Protein AF-A0A7V7NWW9-F1 (afdb_monomer)

Secondary structure (DSSP, 8-state):
-EEEEEEEEEETTEEEEEE----TTSPEEEEESSSPPTT--TTSGGGEEEESSHHHHHHHHHTSSEEEEEEEEETTEEEEEEE-GGG-EEEE-----------

Radius of gyration: 16.2 Å; Cα contacts (8 Å, |Δi|>4): 191; chains: 1; bounding box: 61×27×34 Å

Foldseek 3Di:
DWPWKWFWDDDPNDIWIWTFAADPVQWWKKFFPPPDDPPDDRPDPRRIDTDNDPVRVLVVLVVQRIWGWTWTDDPRDIDIDTHGPVGIDIDDDPPPPPPPPDD

Mean predicted aligned error: 5.59 Å

Organism: NCBI:txid170679

Nearest PDB structures (foldseek):
  4kek-assembly1_A  TM=2.263E-01  e=6.881E-02  Mus musculus
  1zsz-assembly2_C  TM=2.985E-01  e=4.691E+00  Haemophilus influenzae
  6leg-assembly1_C  TM=2.725E-01  e=3.579E+00  Escherichia coli

pLDDT: mean 92.02, std 12.69, range [48.69, 98.5]

Solvent-accessible surface area (backbone atoms only — not comparable to full-atom values): 6053 Å² total; per-residue (Å²): 95,58,68,45,48,32,32,82,49,71,58,95,88,38,83,35,68,21,34,57,56,56,46,101,86,58,32,32,48,31,21,28,67,52,93,48,62,88,99,61,60,42,86,39,76,93,23,52,45,74,22,83,41,60,52,53,43,48,59,50,22,72,67,67,37,25,24,41,44,22,42,29,71,58,97,88,47,75,44,78,45,78,33,46,64,93,59,50,50,76,43,63,56,79,78,73,75,75,73,83,77,85,127

Structure (mmCIF, N/CA/C/O backbone):
data_AF-A0A7V7NWW9-F1
#
_entry.id   AF-A0A7V7NWW9-F1
#
loop_
_atom_site.group_PDB
_atom_site.id
_atom_site.type_symbol
_atom_site.label_atom_id
_atom_site.label_alt_id
_atom_site.label_comp_id
_atom_site.label_asym_id
_atom_site.label_entity_id
_atom_site.label_seq_id
_atom_site.pdbx_PDB_ins_code
_atom_site.Cartn_x
_atom_site.Cartn_y
_atom_site.Cartn_z
_atom_site.occupancy
_atom_site.B_iso_or_equiv
_atom_site.auth_seq_id
_atom_site.auth_comp_id
_atom_site.auth_asym_id
_atom_site.auth_atom_id
_atom_site.pdbx_PDB_model_num
ATOM 1 N N . MET A 1 1 ? -16.787 -3.558 7.147 1.00 90.69 1 MET A N 1
ATOM 2 C CA . MET A 1 1 ? -15.370 -3.953 7.262 1.00 90.69 1 MET A CA 1
ATOM 3 C C . MET A 1 1 ? -14.703 -3.717 5.916 1.00 90.69 1 MET A C 1
ATOM 5 O O . MET A 1 1 ? -15.382 -3.865 4.899 1.00 90.69 1 MET A O 1
ATOM 9 N N . VAL A 1 2 ? -13.440 -3.291 5.879 1.00 96.31 2 VAL A N 1
ATOM 10 C CA . VAL A 1 2 ? -12.673 -3.220 4.627 1.00 96.31 2 VAL A CA 1
ATOM 11 C C . VAL A 1 2 ? -12.390 -4.642 4.154 1.00 96.31 2 VAL A C 1
ATOM 13 O O . VAL A 1 2 ? -11.711 -5.409 4.833 1.00 96.31 2 VAL A O 1
ATOM 16 N N . LYS A 1 3 ? -12.893 -4.978 2.967 1.00 96.50 3 LYS A N 1
ATOM 17 C CA . LYS A 1 3 ? -12.719 -6.290 2.341 1.00 96.50 3 LYS A CA 1
ATOM 18 C C . LYS A 1 3 ? -11.460 -6.337 1.486 1.00 96.50 3 LYS A C 1
ATOM 20 O O . LYS A 1 3 ? -10.724 -7.322 1.510 1.00 96.50 3 LYS A O 1
ATOM 25 N N . SER A 1 4 ? -11.202 -5.284 0.710 1.00 97.56 4 SER A N 1
ATOM 26 C CA . SER A 1 4 ? -10.009 -5.212 -0.131 1.00 97.56 4 SER A CA 1
ATOM 27 C C . SER A 1 4 ? -9.541 -3.776 -0.370 1.00 97.56 4 SER A C 1
ATOM 29 O O . SER A 1 4 ? -10.331 -2.834 -0.396 1.00 97.56 4 SER A O 1
ATOM 31 N N . ILE A 1 5 ? -8.225 -3.628 -0.537 1.00 98.38 5 ILE A N 1
ATOM 32 C CA . ILE A 1 5 ? -7.557 -2.397 -0.970 1.00 98.38 5 ILE A CA 1
ATOM 33 C C . ILE A 1 5 ? -6.730 -2.761 -2.195 1.00 98.38 5 ILE A C 1
ATOM 35 O O . ILE A 1 5 ? -5.875 -3.655 -2.136 1.00 98.38 5 ILE A O 1
ATOM 39 N N . SER A 1 6 ? -6.977 -2.092 -3.314 1.00 98.50 6 SER A N 1
ATOM 40 C CA . SER A 1 6 ? -6.331 -2.417 -4.582 1.00 98.50 6 SER A CA 1
ATOM 41 C C . SER A 1 6 ? -6.012 -1.176 -5.408 1.00 98.50 6 SER A C 1
ATOM 43 O O . SER A 1 6 ? -6.345 -0.061 -5.030 1.00 98.50 6 SER A O 1
ATOM 45 N N . GLY A 1 7 ? -5.290 -1.350 -6.509 1.00 98.00 7 GLY A N 1
ATOM 46 C CA . GLY A 1 7 ? -5.015 -0.273 -7.449 1.00 98.00 7 GLY A CA 1
ATOM 47 C C . GLY A 1 7 ? -4.483 -0.809 -8.769 1.00 98.00 7 GLY A C 1
ATOM 48 O O . GLY A 1 7 ? -3.723 -1.781 -8.808 1.00 98.00 7 GLY A O 1
ATOM 49 N N . LYS A 1 8 ? -4.871 -0.173 -9.872 1.00 97.06 8 LYS A N 1
ATOM 50 C CA . LYS A 1 8 ? -4.431 -0.562 -11.218 1.00 97.06 8 LYS A CA 1
ATOM 51 C C . LYS A 1 8 ? -3.050 0.004 -11.538 1.00 97.06 8 LYS A C 1
ATOM 53 O O . LYS A 1 8 ? -2.712 1.131 -11.172 1.00 97.06 8 LYS A O 1
ATOM 58 N N . GLY A 1 9 ? -2.234 -0.772 -12.237 1.00 95.56 9 GLY A N 1
ATOM 59 C CA . GLY A 1 9 ? -0.923 -0.349 -12.720 1.00 95.56 9 GLY A CA 1
ATOM 60 C C . GLY A 1 9 ? -0.443 -1.215 -13.875 1.00 95.56 9 GLY A C 1
ATOM 61 O O . GLY A 1 9 ? -1.222 -1.957 -14.464 1.00 95.56 9 GLY A O 1
ATOM 62 N N . VAL A 1 10 ? 0.848 -1.124 -14.188 1.00 95.75 10 VAL A N 1
ATOM 63 C CA . VAL A 1 10 ? 1.453 -1.848 -15.311 1.00 95.75 10 VAL A CA 1
ATOM 64 C C . VAL A 1 10 ? 2.750 -2.523 -14.872 1.00 95.75 10 VAL A C 1
ATOM 66 O O . VAL A 1 10 ? 3.592 -1.899 -14.224 1.00 95.75 10 VAL A O 1
ATOM 69 N N . ILE A 1 11 ? 2.932 -3.789 -15.254 1.00 95.75 11 ILE A N 1
ATOM 70 C CA . ILE A 1 11 ? 4.193 -4.528 -15.126 1.00 95.75 11 ILE A CA 1
ATOM 71 C C . ILE A 1 11 ? 4.651 -4.933 -16.531 1.00 95.75 11 ILE A C 1
ATOM 73 O O . ILE A 1 11 ? 4.010 -5.743 -17.196 1.00 95.75 11 ILE A O 1
ATOM 77 N N . TYR A 1 12 ? 5.763 -4.351 -16.995 1.00 93.25 12 TYR A N 1
ATOM 78 C CA . TYR A 1 12 ? 6.346 -4.617 -18.322 1.00 93.25 12 TYR A CA 1
ATOM 79 C C . TYR A 1 12 ? 5.329 -4.545 -19.476 1.00 93.25 12 TYR A C 1
ATOM 81 O O . TYR A 1 12 ? 5.254 -5.446 -20.304 1.00 93.25 12 TYR A O 1
ATOM 89 N N . GLY A 1 13 ? 4.506 -3.495 -19.495 1.00 94.69 13 GLY A N 1
ATOM 90 C CA . GLY A 1 13 ? 3.479 -3.290 -20.523 1.00 94.69 13 GLY A CA 1
ATOM 91 C C . GLY A 1 13 ? 2.169 -4.055 -20.305 1.00 94.69 13 GLY A C 1
ATOM 92 O O . GLY A 1 13 ? 1.226 -3.829 -21.049 1.00 94.69 13 GLY A O 1
ATOM 93 N N . ASN A 1 14 ? 2.070 -4.905 -19.279 1.00 96.56 14 ASN A N 1
ATOM 94 C CA . ASN A 1 14 ? 0.844 -5.639 -18.963 1.00 96.56 14 ASN A CA 1
ATOM 95 C C . ASN A 1 14 ? 0.059 -4.910 -17.875 1.00 96.56 14 ASN A C 1
ATOM 97 O O . ASN A 1 14 ? 0.603 -4.647 -16.796 1.00 96.56 14 ASN A O 1
ATOM 101 N N . GLU A 1 15 ? -1.219 -4.630 -18.127 1.00 96.56 15 GLU A N 1
ATOM 102 C CA . GLU A 1 15 ? -2.132 -4.167 -17.084 1.00 96.56 15 GLU A CA 1
ATOM 103 C C . GLU A 1 15 ? -2.142 -5.164 -15.924 1.00 96.56 15 GLU A C 1
ATOM 105 O O . GLU A 1 15 ? -2.195 -6.378 -16.107 1.00 96.56 15 GLU A O 1
ATOM 110 N N . THR A 1 16 ? -2.010 -4.650 -14.708 1.00 96.81 16 THR A N 1
ATOM 111 C CA . THR A 1 16 ? -1.877 -5.465 -13.505 1.00 96.81 16 THR A CA 1
ATOM 112 C C . THR A 1 16 ? -2.687 -4.852 -12.381 1.00 96.81 16 THR A C 1
ATOM 114 O O . THR A 1 16 ? -2.537 -3.669 -12.062 1.00 96.81 16 THR A O 1
ATOM 117 N N . LEU A 1 17 ? -3.500 -5.680 -11.730 1.00 97.44 17 LEU A N 1
ATOM 118 C CA . LEU A 1 17 ? -4.122 -5.325 -10.465 1.00 97.44 17 LEU A CA 1
ATOM 119 C C . LEU A 1 17 ? -3.117 -5.540 -9.331 1.00 97.44 17 LEU A C 1
ATOM 121 O O . LEU A 1 17 ? -2.626 -6.649 -9.112 1.00 97.44 17 LEU A O 1
ATOM 125 N N . PHE A 1 18 ? -2.821 -4.474 -8.598 1.00 98.38 18 PHE A N 1
ATOM 126 C CA . PHE A 1 18 ? -2.053 -4.546 -7.367 1.00 98.38 18 PHE A CA 1
ATOM 127 C C . PHE A 1 18 ? -3.022 -4.636 -6.193 1.00 98.38 18 PHE A C 1
ATOM 129 O O . PHE A 1 18 ? -3.983 -3.877 -6.121 1.00 98.38 18 PHE A O 1
ATOM 136 N N . THR A 1 19 ? -2.768 -5.550 -5.264 1.00 98.12 19 THR A N 1
ATOM 137 C CA . THR A 1 19 ? -3.635 -5.803 -4.104 1.00 98.12 19 THR A CA 1
ATOM 138 C C . THR A 1 19 ? -2.840 -5.717 -2.812 1.00 98.12 19 THR A C 1
ATOM 140 O O . THR A 1 19 ? -1.671 -6.122 -2.757 1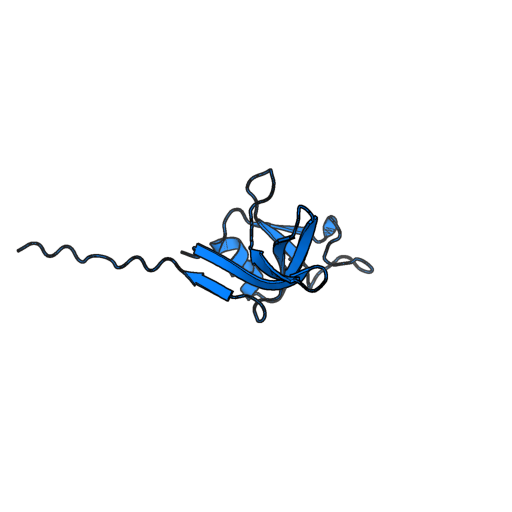.00 98.12 19 THR A O 1
ATOM 143 N N . CYS A 1 20 ? -3.458 -5.169 -1.771 1.00 97.94 20 CYS A N 1
ATOM 144 C CA . CYS A 1 20 ? -2.890 -5.178 -0.435 1.00 97.94 20 CYS A CA 1
ATOM 145 C C . CYS A 1 20 ? -2.978 -6.601 0.116 1.00 97.94 20 CYS A C 1
ATOM 147 O O . CYS A 1 20 ? -4.060 -7.178 0.199 1.00 97.94 20 CYS A O 1
ATOM 149 N N . LYS A 1 21 ? -1.826 -7.185 0.441 1.00 96.94 21 LYS A N 1
ATOM 150 C CA . LYS A 1 21 ? -1.727 -8.544 0.975 1.00 96.94 21 LYS A CA 1
ATOM 151 C C . LYS A 1 21 ? -0.897 -8.523 2.252 1.00 96.94 21 LYS A C 1
ATOM 153 O O . LYS A 1 21 ? 0.083 -7.769 2.302 1.00 96.94 21 LYS A O 1
ATOM 158 N N . PRO A 1 22 ? -1.242 -9.352 3.249 1.00 97.12 22 PRO A N 1
ATOM 159 C CA . PRO A 1 22 ? -0.406 -9.494 4.422 1.00 97.12 22 PRO A CA 1
ATOM 160 C C . PRO A 1 22 ? 0.950 -10.082 4.023 1.00 97.12 22 PRO A C 1
ATOM 162 O O . PRO A 1 22 ? 1.075 -10.869 3.079 1.00 97.12 22 PRO A O 1
ATOM 165 N N . ASN A 1 23 ? 1.990 -9.684 4.743 1.00 95.19 23 ASN A N 1
ATOM 166 C CA . ASN A 1 23 ? 3.312 -10.272 4.619 1.00 95.19 23 ASN A CA 1
ATOM 167 C C . ASN A 1 23 ? 3.344 -11.674 5.259 1.00 95.19 23 ASN A C 1
ATOM 169 O O . ASN A 1 23 ? 2.350 -12.170 5.785 1.00 95.19 23 ASN A O 1
ATOM 173 N N . ARG A 1 24 ? 4.518 -12.317 5.260 1.00 95.06 24 ARG A N 1
ATOM 174 C CA . ARG A 1 24 ? 4.703 -13.663 5.835 1.00 95.06 24 ARG A CA 1
ATOM 175 C C . ARG A 1 24 ? 4.324 -13.791 7.322 1.00 95.06 24 ARG A C 1
ATOM 177 O O . ARG A 1 24 ? 4.141 -14.904 7.790 1.00 95.06 24 ARG A O 1
ATOM 184 N N . ASN A 1 25 ? 4.251 -12.675 8.048 1.00 96.50 25 ASN A N 1
ATOM 185 C CA . ASN A 1 25 ? 3.871 -12.621 9.459 1.00 96.50 25 ASN A CA 1
ATOM 186 C C . ASN A 1 25 ? 2.379 -12.284 9.646 1.00 96.50 25 ASN A C 1
ATOM 188 O O . ASN A 1 25 ? 1.963 -12.035 10.769 1.00 96.50 25 ASN A O 1
ATOM 192 N N . GLY A 1 26 ? 1.588 -12.204 8.571 1.00 97.19 26 GLY A N 1
ATOM 193 C CA . GLY A 1 26 ? 0.177 -11.819 8.644 1.00 97.19 26 GLY A CA 1
ATOM 194 C C . GLY A 1 26 ? -0.079 -10.308 8.681 1.00 97.19 26 GLY A C 1
ATOM 195 O O . GLY A 1 26 ? -1.228 -9.911 8.802 1.00 97.19 26 GLY A O 1
ATOM 196 N N . LEU A 1 27 ? 0.950 -9.461 8.544 1.00 98.19 27 LEU A N 1
ATOM 197 C CA . LEU A 1 27 ? 0.822 -8.007 8.714 1.00 98.19 27 LEU A CA 1
ATOM 198 C C . LEU A 1 27 ? 0.784 -7.249 7.382 1.00 98.19 27 LEU A C 1
ATOM 200 O O . LEU A 1 27 ? 1.559 -7.545 6.468 1.00 98.19 27 LEU A O 1
ATOM 204 N N . PHE A 1 28 ? -0.044 -6.214 7.295 1.00 98.12 28 PHE A N 1
ATOM 205 C CA . PHE A 1 28 ? -0.152 -5.326 6.138 1.00 98.12 28 PHE A CA 1
ATOM 206 C C . PHE A 1 28 ? 0.911 -4.226 6.199 1.00 98.12 28 PHE A C 1
ATOM 208 O O . PHE A 1 28 ? 1.082 -3.567 7.219 1.00 98.12 28 PHE A O 1
ATOM 215 N N . GLU A 1 29 ? 1.663 -4.037 5.114 1.00 98.06 29 GLU A N 1
ATOM 216 C CA . GLU A 1 29 ? 2.803 -3.113 5.079 1.00 98.06 29 GLU A CA 1
ATOM 217 C C . GLU A 1 29 ? 2.377 -1.723 4.581 1.00 98.06 29 GLU A C 1
ATOM 219 O O . GLU A 1 29 ? 1.800 -1.572 3.503 1.00 98.06 29 GLU A O 1
ATOM 224 N N . LEU A 1 30 ? 2.732 -0.696 5.347 1.00 98.06 30 LEU A N 1
ATOM 225 C CA . LEU A 1 30 ? 2.671 0.713 4.982 1.00 98.06 30 LEU A CA 1
ATOM 226 C C . LEU A 1 30 ? 4.078 1.314 4.990 1.00 98.06 30 LEU A C 1
ATOM 228 O O . LEU A 1 30 ? 4.997 0.820 5.646 1.00 98.06 30 LEU A O 1
ATOM 232 N N . ALA A 1 31 ? 4.241 2.423 4.283 1.00 97.81 31 ALA A N 1
ATOM 233 C CA . ALA A 1 31 ? 5.476 3.188 4.222 1.00 97.81 31 ALA A CA 1
ATOM 234 C C . ALA A 1 31 ? 5.197 4.638 4.611 1.00 97.81 31 ALA A C 1
ATOM 236 O O . ALA A 1 31 ? 4.319 5.276 4.034 1.00 97.81 31 ALA A O 1
ATOM 237 N N . ARG A 1 32 ? 5.949 5.200 5.560 1.00 96.94 32 ARG A N 1
ATOM 238 C CA . ARG A 1 32 ? 5.808 6.618 5.923 1.00 96.94 32 ARG A CA 1
ATOM 239 C C . ARG A 1 32 ? 6.045 7.501 4.696 1.00 96.94 32 ARG A C 1
ATOM 241 O O . ARG A 1 32 ? 7.067 7.384 4.028 1.00 96.94 32 ARG A O 1
ATOM 248 N N . LYS A 1 33 ? 5.112 8.405 4.413 1.00 93.44 33 LYS A N 1
ATOM 249 C CA . LYS A 1 33 ? 5.251 9.518 3.463 1.00 93.44 33 LYS A CA 1
ATOM 250 C C . LYS A 1 33 ? 5.817 10.734 4.196 1.00 93.44 33 LYS A C 1
ATOM 252 O O . LYS A 1 33 ? 6.845 11.278 3.780 1.00 93.44 33 LYS A O 1
ATOM 257 N N . HIS A 1 34 ? 5.201 11.069 5.331 1.00 92.25 34 HIS A N 1
ATOM 258 C CA . HIS A 1 34 ? 5.591 12.141 6.250 1.00 92.25 34 HIS A CA 1
ATOM 259 C C . HIS A 1 34 ? 6.202 11.567 7.5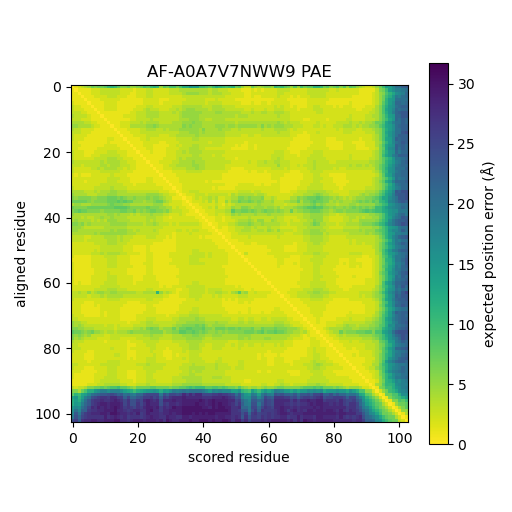41 1.00 92.25 34 HIS A C 1
ATOM 261 O O . HIS A 1 34 ? 5.876 10.451 7.939 1.00 92.25 34 HIS A O 1
ATOM 267 N N . GLY A 1 35 ? 7.116 12.306 8.185 1.00 90.94 35 GLY A N 1
ATOM 268 C CA . GLY A 1 35 ? 7.824 11.827 9.387 1.00 90.94 35 GLY A CA 1
ATOM 269 C C . GLY A 1 35 ? 8.827 10.695 9.119 1.00 90.94 35 GLY A C 1
ATOM 270 O O . GLY A 1 35 ? 9.120 9.898 10.008 1.00 90.94 35 GLY A O 1
ATOM 271 N N . ARG A 1 36 ? 9.318 10.588 7.878 1.00 93.44 36 ARG A N 1
ATOM 272 C CA . ARG A 1 36 ? 10.396 9.662 7.509 1.00 93.44 36 ARG A CA 1
ATOM 273 C C . ARG A 1 36 ? 11.726 10.094 8.113 1.00 93.44 36 ARG A C 1
ATOM 275 O O . ARG A 1 36 ? 11.959 11.287 8.304 1.00 93.44 36 ARG A O 1
ATOM 282 N N . ALA A 1 37 ? 12.626 9.133 8.306 1.00 91.44 37 ALA A N 1
ATOM 283 C CA . ALA A 1 37 ? 14.019 9.436 8.609 1.00 91.44 37 ALA A CA 1
ATOM 284 C C . ALA A 1 37 ? 14.643 10.300 7.491 1.00 91.44 37 ALA A C 1
ATOM 286 O O . ALA A 1 37 ? 14.409 10.072 6.298 1.00 91.44 37 ALA A O 1
ATOM 287 N N . ALA A 1 38 ? 15.416 11.320 7.860 1.00 92.50 38 ALA A N 1
ATOM 288 C CA . ALA A 1 38 ? 16.000 12.245 6.892 1.00 92.50 38 ALA A CA 1
ATOM 289 C C . ALA A 1 38 ? 16.933 11.512 5.910 1.00 92.50 38 ALA A C 1
ATOM 291 O O . ALA A 1 38 ? 17.703 10.644 6.307 1.00 92.50 38 ALA A O 1
ATOM 292 N N . GLY A 1 39 ? 16.847 11.848 4.619 1.00 93.50 39 GLY A N 1
ATOM 293 C CA . GLY A 1 39 ? 17.671 11.231 3.569 1.00 93.50 39 GLY A CA 1
ATOM 294 C C . GLY A 1 39 ? 17.238 9.826 3.127 1.00 93.50 39 GLY A C 1
ATOM 295 O O . GLY A 1 39 ? 17.920 9.215 2.309 1.00 93.50 39 GLY A O 1
ATOM 296 N N . THR A 1 40 ? 16.107 9.313 3.621 1.00 94.75 40 THR A N 1
ATOM 297 C CA . THR A 1 40 ? 15.681 7.922 3.382 1.00 94.75 40 THR A CA 1
ATOM 298 C C . THR A 1 40 ? 14.471 7.827 2.453 1.00 94.75 40 THR A C 1
ATOM 300 O O . THR A 1 40 ? 13.637 8.738 2.346 1.00 94.75 40 THR A O 1
ATOM 303 N N . ARG A 1 41 ? 14.348 6.700 1.752 1.00 93.19 41 ARG A N 1
ATOM 304 C CA . ARG A 1 41 ? 13.222 6.404 0.859 1.00 93.19 41 ARG A CA 1
ATOM 305 C C . ARG A 1 41 ? 12.059 5.801 1.658 1.00 93.19 41 ARG A C 1
ATOM 307 O O . ARG A 1 41 ? 12.296 5.131 2.661 1.00 93.19 41 ARG A O 1
ATOM 314 N N . PRO A 1 42 ? 10.794 5.968 1.223 1.00 92.38 42 PRO A N 1
ATOM 315 C CA . PRO A 1 42 ? 9.649 5.393 1.940 1.00 92.38 42 PRO A CA 1
ATOM 316 C C . PRO A 1 42 ? 9.749 3.876 2.147 1.00 92.38 42 PRO A C 1
ATOM 318 O O . PRO A 1 42 ? 9.358 3.368 3.188 1.00 92.38 42 PRO A O 1
ATOM 321 N N . GLN A 1 43 ? 10.319 3.161 1.176 1.00 90.50 43 GLN A N 1
ATOM 322 C CA . GLN A 1 43 ? 10.490 1.705 1.210 1.00 90.50 43 GLN A CA 1
ATOM 323 C C . GLN A 1 43 ? 11.598 1.197 2.150 1.00 90.50 43 GLN A C 1
ATOM 325 O O . GLN A 1 43 ? 11.701 -0.017 2.352 1.00 90.50 43 GLN A O 1
ATOM 330 N N . ASP A 1 44 ? 12.432 2.088 2.693 1.00 93.75 44 ASP A N 1
ATOM 331 C CA . ASP A 1 44 ? 13.508 1.707 3.609 1.00 93.75 44 ASP A CA 1
ATOM 332 C C . ASP A 1 44 ? 12.916 1.156 4.913 1.00 93.75 44 ASP A C 1
ATOM 334 O O . ASP A 1 44 ? 11.887 1.632 5.394 1.00 93.75 44 ASP A O 1
ATOM 338 N N . SER A 1 45 ? 13.568 0.152 5.504 1.00 92.62 45 SER A N 1
ATOM 339 C CA . SER A 1 45 ? 13.039 -0.620 6.643 1.00 92.62 45 SER A CA 1
ATOM 340 C C . SER A 1 45 ? 12.588 0.242 7.826 1.00 92.62 45 SER A C 1
ATOM 342 O O . SER A 1 45 ? 11.535 -0.019 8.397 1.00 92.62 45 SER A O 1
ATOM 344 N N . GLN A 1 46 ? 13.337 1.296 8.149 1.00 94.44 46 GLN A N 1
ATOM 345 C CA . GLN A 1 46 ? 13.044 2.239 9.239 1.00 94.44 46 GLN A CA 1
ATOM 346 C C . GLN A 1 4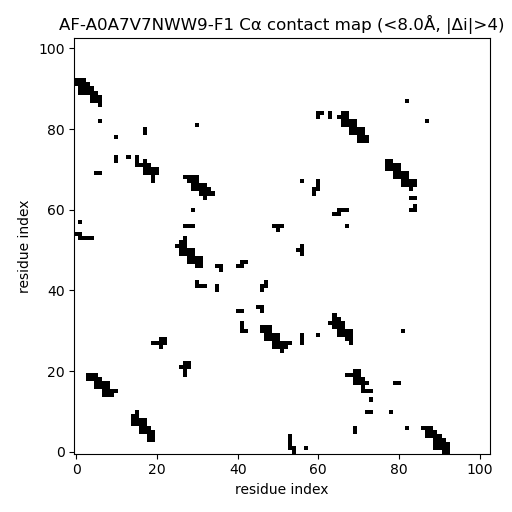6 ? 11.760 3.066 9.049 1.00 94.44 46 GLN A C 1
ATOM 348 O O . GLN A 1 46 ? 11.246 3.640 10.006 1.00 94.44 46 GLN A O 1
ATOM 353 N N . ASN A 1 47 ? 11.241 3.144 7.822 1.00 96.62 47 ASN A N 1
ATOM 354 C CA . ASN A 1 47 ? 10.024 3.886 7.499 1.00 96.62 47 ASN A CA 1
ATOM 355 C C . ASN A 1 47 ? 8.796 2.982 7.365 1.00 96.62 47 ASN A C 1
ATOM 357 O O . ASN A 1 47 ? 7.701 3.492 7.110 1.00 96.62 47 ASN A O 1
ATOM 361 N N . LYS A 1 48 ? 8.964 1.663 7.518 1.00 96.12 48 LYS A N 1
ATOM 362 C CA . LYS A 1 48 ? 7.866 0.706 7.422 1.00 96.12 48 LYS A CA 1
ATOM 363 C C . LYS A 1 48 ? 7.004 0.751 8.672 1.00 96.12 48 LYS A C 1
ATOM 365 O O . LYS A 1 48 ? 7.510 0.794 9.790 1.00 96.12 48 LYS A O 1
ATOM 370 N N . VAL A 1 49 ? 5.701 0.713 8.456 1.00 97.12 49 VAL A N 1
ATOM 371 C CA . VAL A 1 49 ? 4.686 0.549 9.493 1.00 97.12 49 VAL A CA 1
ATOM 372 C C . VAL A 1 49 ? 3.861 -0.672 9.129 1.00 97.12 49 VAL A C 1
ATOM 374 O O . VAL A 1 49 ? 3.670 -0.960 7.949 1.00 97.12 49 VAL A O 1
ATOM 377 N N . TYR A 1 50 ? 3.431 -1.417 10.135 1.00 97.81 50 TYR A N 1
ATOM 378 C CA . TYR A 1 50 ? 2.681 -2.644 9.948 1.00 97.81 50 TYR A CA 1
ATOM 379 C C . TYR A 1 50 ? 1.332 -2.506 10.634 1.00 97.81 50 TYR A C 1
ATOM 381 O O . TYR A 1 50 ? 1.286 -2.021 11.759 1.00 97.81 50 TYR A O 1
ATOM 389 N N . ALA A 1 51 ? 0.283 -2.917 9.935 1.00 98.19 51 ALA A N 1
ATOM 390 C CA . ALA A 1 51 ? -1.071 -3.011 10.454 1.00 98.19 51 ALA A CA 1
ATOM 391 C C . ALA A 1 51 ? -1.474 -4.486 10.566 1.00 98.19 51 ALA A C 1
ATOM 393 O O . AL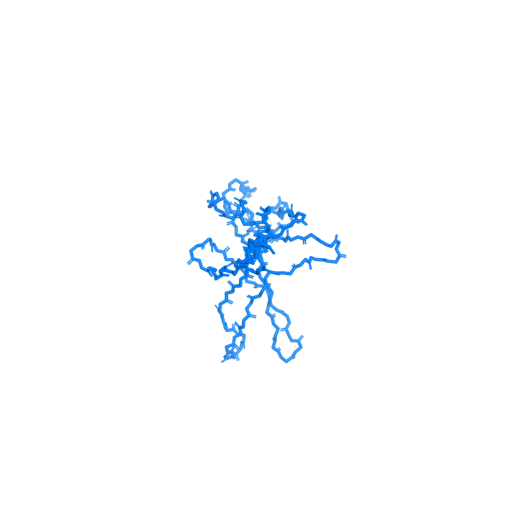A A 1 51 ? -1.070 -5.314 9.744 1.00 98.19 51 ALA A O 1
ATOM 394 N N . GLU A 1 52 ? -2.272 -4.814 11.571 1.00 97.88 52 GLU A N 1
ATOM 395 C CA . GLU A 1 52 ? -2.762 -6.165 11.850 1.00 97.88 52 GLU A CA 1
ATOM 396 C C . GLU A 1 52 ? -4.009 -6.509 11.023 1.00 97.88 52 GLU A C 1
ATOM 398 O O . GLU A 1 52 ? -4.328 -7.680 10.825 1.00 97.88 52 GLU A O 1
ATOM 403 N N . SER A 1 53 ? -4.698 -5.498 10.485 1.00 98.00 53 SER A N 1
ATOM 404 C CA . SER A 1 53 ? -5.910 -5.662 9.676 1.00 98.00 53 SER A CA 1
ATOM 405 C C . SER A 1 53 ? -5.967 -4.690 8.493 1.00 98.00 53 SER A C 1
ATOM 407 O O . SER A 1 53 ? -5.257 -3.681 8.453 1.00 98.00 53 SER A O 1
ATOM 409 N N . LEU A 1 54 ? -6.842 -4.982 7.523 1.00 97.88 54 LEU A N 1
ATOM 410 C CA . LEU A 1 54 ? -7.137 -4.056 6.425 1.00 97.88 54 LEU A CA 1
ATOM 411 C C . LEU A 1 54 ? -7.824 -2.777 6.915 1.00 97.88 54 LEU A C 1
ATOM 413 O O . LEU A 1 54 ? -7.553 -1.715 6.360 1.00 97.88 54 LEU A O 1
ATOM 417 N N . ASP A 1 55 ? -8.669 -2.858 7.947 1.00 97.94 55 ASP A N 1
ATOM 418 C CA . ASP A 1 55 ? -9.306 -1.679 8.542 1.00 97.94 55 ASP A CA 1
ATOM 419 C C . ASP A 1 55 ? -8.262 -0.750 9.172 1.00 97.94 55 ASP A C 1
ATOM 421 O O . ASP A 1 55 ? -8.249 0.443 8.882 1.00 97.94 55 ASP A O 1
ATOM 425 N N . GLU A 1 56 ? -7.316 -1.295 9.942 1.00 98.44 56 GLU A N 1
ATOM 426 C CA . GLU A 1 56 ? -6.222 -0.503 10.516 1.00 98.44 56 GLU A CA 1
ATOM 427 C C . GLU A 1 56 ? -5.318 0.084 9.421 1.00 98.44 56 GLU A C 1
ATOM 429 O O . GLU A 1 56 ? -4.953 1.262 9.466 1.00 98.44 56 GLU A O 1
ATOM 434 N N . ALA A 1 57 ? -4.984 -0.704 8.393 1.00 98.25 57 ALA A N 1
ATOM 435 C CA . ALA A 1 57 ? -4.215 -0.210 7.255 1.00 98.25 57 ALA A CA 1
ATOM 436 C C . ALA A 1 57 ? -4.941 0.942 6.539 1.00 98.25 57 ALA A C 1
ATOM 438 O O . ALA A 1 57 ? -4.310 1.925 6.143 1.00 98.25 57 ALA A O 1
ATOM 439 N N . TRP A 1 58 ? -6.264 0.841 6.399 1.00 98.06 58 TRP A N 1
ATOM 440 C CA . TRP A 1 58 ? -7.105 1.880 5.817 1.00 98.06 58 TRP A CA 1
ATOM 441 C C . TRP A 1 58 ? -7.171 3.135 6.692 1.00 98.06 58 TRP A C 1
ATOM 443 O O . TRP A 1 58 ? -7.026 4.249 6.185 1.00 98.06 58 TRP A O 1
ATOM 453 N N . ASP A 1 59 ? -7.321 2.977 8.005 1.00 98.19 59 ASP A N 1
ATOM 454 C CA . ASP A 1 59 ? -7.324 4.084 8.960 1.00 98.19 59 ASP A CA 1
ATOM 455 C C . ASP A 1 59 ? -6.009 4.858 8.944 1.00 98.19 59 ASP A C 1
ATOM 457 O O . ASP A 1 59 ? -6.019 6.089 8.862 1.00 98.19 59 ASP A O 1
ATOM 461 N N . LEU A 1 60 ? -4.875 4.154 8.917 1.00 97.94 60 LEU A N 1
ATOM 462 C CA . LEU A 1 60 ? -3.567 4.780 8.751 1.00 97.94 60 LEU A CA 1
ATOM 463 C C . LEU A 1 60 ? -3.456 5.490 7.399 1.00 97.94 60 LEU A C 1
ATOM 465 O O . LEU A 1 60 ? -3.014 6.641 7.353 1.00 97.94 60 LEU A O 1
ATOM 469 N N . LEU A 1 61 ? -3.874 4.855 6.301 1.00 97.69 61 LEU A N 1
ATOM 470 C CA . LEU A 1 61 ? -3.780 5.435 4.959 1.00 97.69 61 LEU A CA 1
ATOM 471 C C . LEU A 1 61 ? -4.562 6.754 4.836 1.00 97.69 61 LEU A C 1
ATOM 473 O O . LEU A 1 61 ? -4.036 7.718 4.276 1.00 97.69 61 LEU A O 1
ATOM 477 N N . LYS A 1 62 ? -5.760 6.839 5.434 1.00 97.44 62 LYS A N 1
ATOM 478 C CA . LYS A 1 62 ? -6.591 8.059 5.476 1.00 97.44 62 LYS A CA 1
ATOM 479 C C . LYS A 1 62 ? -5.928 9.247 6.171 1.00 97.44 62 LYS A C 1
ATOM 481 O O . LYS A 1 62 ? -6.329 10.380 5.937 1.00 97.44 62 LYS A O 1
ATOM 486 N N . THR A 1 63 ? -4.916 9.026 7.012 1.00 96.94 63 THR A N 1
ATOM 487 C CA . THR A 1 63 ? -4.177 10.136 7.641 1.00 96.94 63 THR A CA 1
ATOM 488 C C . THR A 1 63 ? -3.286 10.903 6.662 1.00 96.94 63 THR A C 1
ATOM 490 O O . THR A 1 63 ? -2.657 11.880 7.063 1.00 96.94 63 THR A O 1
ATOM 493 N N . GLU A 1 64 ? -3.144 10.416 5.422 1.00 93.31 64 GLU A N 1
ATOM 494 C CA . GLU A 1 64 ? -2.252 10.929 4.372 1.00 93.31 64 GLU A CA 1
ATOM 495 C C . GLU A 1 64 ? -0.756 10.918 4.736 1.00 93.31 64 GLU A C 1
ATOM 497 O O . GLU A 1 64 ? 0.101 11.309 3.941 1.00 93.31 64 GLU A O 1
ATOM 502 N N . LYS A 1 65 ? -0.400 10.403 5.920 1.00 95.88 65 LYS A N 1
ATOM 503 C CA . LYS A 1 65 ? 0.984 10.272 6.395 1.00 95.88 65 LYS A CA 1
ATOM 504 C C . LYS A 1 65 ? 1.697 9.051 5.840 1.00 95.88 65 LYS A C 1
ATOM 506 O O . LYS A 1 65 ? 2.919 8.962 5.986 1.00 95.88 65 LYS A O 1
ATOM 511 N N . PHE A 1 66 ? 0.978 8.143 5.190 1.00 97.75 66 PHE A N 1
ATOM 512 C CA . PHE A 1 66 ? 1.486 6.854 4.745 1.00 97.75 66 PHE A CA 1
ATOM 513 C C . PHE A 1 66 ? 1.137 6.584 3.283 1.00 97.75 66 PHE A C 1
ATOM 515 O O . PHE A 1 66 ? 0.143 7.074 2.757 1.00 97.75 66 PHE A O 1
ATOM 522 N N . TYR A 1 67 ? 1.966 5.766 2.648 1.00 98.25 67 TYR A N 1
ATOM 523 C CA . TYR A 1 67 ? 1.595 4.984 1.482 1.00 98.25 67 TYR A CA 1
ATOM 524 C C . TYR A 1 67 ? 1.225 3.571 1.933 1.00 98.25 67 TYR A C 1
ATOM 526 O O . TYR A 1 67 ? 1.887 3.018 2.813 1.00 98.25 67 TYR A O 1
ATOM 534 N N . ILE A 1 68 ? 0.235 2.960 1.289 1.00 98.31 68 ILE A N 1
ATOM 535 C CA . ILE A 1 68 ? -0.033 1.527 1.403 1.00 98.31 68 ILE A CA 1
ATOM 536 C C . ILE A 1 68 ? 0.837 0.765 0.399 1.00 98.31 68 ILE A C 1
ATOM 538 O O . ILE A 1 68 ? 1.034 1.211 -0.737 1.00 98.31 68 ILE A O 1
ATOM 542 N N . VAL A 1 69 ? 1.389 -0.377 0.811 1.00 98.06 69 VAL A N 1
ATOM 543 C CA . VAL A 1 69 ? 2.138 -1.261 -0.085 1.00 98.06 69 VAL A CA 1
ATOM 544 C C . VAL A 1 69 ? 1.172 -2.251 -0.726 1.00 98.06 69 VAL A C 1
ATOM 546 O O . VAL A 1 69 ? 0.635 -3.138 -0.065 1.00 98.06 69 VAL A O 1
ATOM 549 N N . LEU A 1 70 ? 0.996 -2.139 -2.040 1.00 98.19 70 LEU A N 1
ATOM 550 C CA . LEU A 1 70 ? 0.257 -3.113 -2.836 1.00 98.19 70 LEU A CA 1
ATOM 551 C C . LEU A 1 70 ? 1.215 -4.040 -3.584 1.00 98.19 70 LEU A C 1
ATOM 553 O O . LEU A 1 70 ? 2.332 -3.655 -3.938 1.00 98.19 70 LEU A O 1
ATOM 557 N N . THR A 1 71 ? 0.767 -5.259 -3.863 1.00 97.06 71 THR A N 1
ATOM 558 C CA . THR A 1 71 ? 1.538 -6.285 -4.572 1.00 97.06 71 THR A CA 1
ATOM 559 C C . THR A 1 71 ? 0.828 -6.713 -5.847 1.00 97.06 71 THR A C 1
ATOM 561 O O . THR A 1 71 ? -0.370 -6.987 -5.839 1.00 97.06 71 THR A O 1
ATOM 564 N N . GLY A 1 72 ? 1.572 -6.753 -6.946 1.00 96.69 72 GLY A N 1
ATOM 565 C CA . GLY A 1 72 ? 1.116 -7.229 -8.248 1.00 96.69 72 GLY A CA 1
ATOM 566 C C . GLY A 1 72 ? 2.080 -8.283 -8.776 1.00 96.69 72 GLY A C 1
ATOM 567 O O . GLY A 1 72 ? 3.266 -8.279 -8.425 1.00 96.69 72 GLY A O 1
ATOM 568 N N . GLN A 1 73 ? 1.572 -9.198 -9.595 1.00 95.94 73 GLN A N 1
ATOM 569 C CA . GLN A 1 73 ? 2.363 -10.279 -10.167 1.00 95.94 73 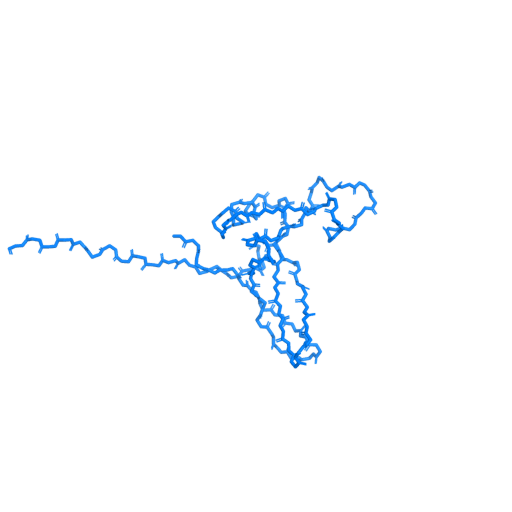GLN A CA 1
ATOM 570 C C . GLN A 1 73 ? 1.956 -10.524 -11.616 1.00 95.94 73 GLN A C 1
ATOM 572 O O . GLN A 1 73 ? 0.772 -10.656 -11.910 1.00 95.94 73 GLN A O 1
ATOM 577 N N . VAL A 1 74 ? 2.949 -10.616 -12.499 1.00 95.69 74 VAL A N 1
ATOM 578 C CA . VAL A 1 74 ? 2.777 -10.956 -13.918 1.00 95.69 74 VAL A CA 1
ATOM 579 C C . VAL A 1 74 ? 3.898 -11.908 -14.321 1.00 95.69 74 VAL A C 1
ATOM 581 O O . VAL A 1 74 ? 5.060 -11.632 -14.031 1.00 95.69 74 VAL A O 1
ATOM 584 N N . TYR A 1 75 ? 3.555 -13.039 -14.947 1.00 92.81 75 TYR A N 1
ATOM 585 C CA . TYR A 1 75 ? 4.505 -14.077 -15.387 1.00 92.81 75 TYR A CA 1
ATOM 586 C C . TYR A 1 75 ? 5.543 -14.470 -14.315 1.00 92.81 75 TYR A C 1
ATOM 588 O O . TYR A 1 75 ? 6.735 -14.578 -14.588 1.00 92.81 75 TYR A O 1
ATOM 596 N N . GLY A 1 76 ? 5.107 -14.623 -13.059 1.00 89.94 76 GLY A N 1
ATOM 597 C CA . GLY A 1 76 ? 5.999 -14.958 -11.941 1.00 89.94 76 GLY A CA 1
ATOM 598 C C . GLY A 1 76 ? 6.788 -13.778 -11.357 1.00 89.94 76 GLY A C 1
ATOM 599 O O . GLY A 1 76 ? 7.374 -13.913 -10.286 1.00 89.94 76 GLY A O 1
ATOM 600 N N . ILE A 1 77 ? 6.774 -12.604 -11.992 1.00 91.69 77 ILE A N 1
ATOM 601 C CA . ILE A 1 77 ? 7.500 -11.428 -11.512 1.00 91.69 77 ILE A CA 1
ATOM 602 C C . ILE A 1 77 ? 6.632 -10.640 -10.540 1.00 91.69 77 ILE A C 1
ATOM 604 O O . ILE A 1 77 ? 5.597 -10.089 -10.912 1.00 91.69 77 ILE A O 1
ATOM 608 N N . HIS A 1 78 ? 7.097 -10.539 -9.298 1.00 93.69 78 HIS A N 1
ATOM 609 C CA . HIS A 1 78 ? 6.440 -9.769 -8.249 1.00 93.69 78 HIS A CA 1
ATOM 610 C C . HIS A 1 78 ? 6.934 -8.323 -8.224 1.00 93.69 78 HIS A C 1
ATOM 612 O O . HIS A 1 78 ? 8.138 -8.054 -8.216 1.00 93.69 78 HIS A O 1
ATOM 618 N N . ARG A 1 79 ? 6.000 -7.374 -8.142 1.00 95.44 79 ARG A N 1
ATOM 619 C CA . ARG A 1 79 ? 6.294 -5.953 -7.939 1.00 95.44 79 ARG A CA 1
ATOM 620 C C . ARG A 1 79 ? 5.462 -5.387 -6.801 1.00 95.44 79 ARG A C 1
ATOM 622 O O . ARG A 1 79 ? 4.307 -5.759 -6.601 1.00 95.44 79 ARG A O 1
ATOM 629 N N . LYS A 1 80 ? 6.071 -4.453 -6.073 1.00 95.44 80 LYS A N 1
ATOM 630 C CA . LYS A 1 80 ? 5.392 -3.615 -5.087 1.00 95.44 80 LYS A CA 1
ATOM 631 C C . LYS A 1 80 ? 5.037 -2.271 -5.714 1.00 95.44 80 LYS A C 1
ATOM 633 O O . LYS A 1 80 ? 5.809 -1.743 -6.511 1.00 95.44 80 LYS A O 1
ATOM 638 N N . SER A 1 81 ? 3.895 -1.722 -5.325 1.00 96.25 81 SER A N 1
ATOM 639 C CA . SER A 1 81 ? 3.440 -0.385 -5.698 1.00 96.25 81 SER A CA 1
ATOM 640 C C . SER A 1 81 ? 3.060 0.363 -4.426 1.00 96.25 81 SER A C 1
ATOM 642 O O . SER A 1 81 ? 2.238 -0.120 -3.652 1.00 96.25 81 SER A O 1
ATOM 644 N N . LEU A 1 82 ? 3.697 1.510 -4.191 1.00 97.19 82 LEU A N 1
ATOM 645 C CA . LEU A 1 82 ? 3.317 2.418 -3.113 1.00 97.19 82 LEU A CA 1
ATOM 646 C C . LEU A 1 82 ? 2.159 3.281 -3.602 1.00 97.19 82 LEU A C 1
ATOM 648 O O . LEU A 1 82 ? 2.282 3.919 -4.648 1.00 97.19 82 LEU A O 1
ATOM 652 N N . ARG A 1 83 ? 1.054 3.290 -2.859 1.00 97.94 83 ARG A N 1
ATOM 653 C CA . ARG A 1 83 ? -0.149 4.048 -3.210 1.00 97.94 83 ARG A CA 1
ATOM 654 C C . ARG A 1 83 ? -0.590 4.937 -2.067 1.00 97.94 83 ARG A C 1
ATOM 656 O O . ARG A 1 83 ? -0.504 4.555 -0.905 1.00 97.94 83 ARG A O 1
ATOM 663 N N . SER A 1 84 ? -1.000 6.146 -2.400 1.00 97.31 84 SER A N 1
ATOM 664 C CA . SER A 1 84 ? -1.672 7.068 -1.493 1.00 97.31 84 SER A CA 1
ATOM 665 C C . SER A 1 84 ? -3.179 6.817 -1.511 1.00 97.31 84 SER A C 1
ATOM 667 O O . SER A 1 84 ? -3.673 6.082 -2.372 1.00 97.31 84 SER A O 1
ATOM 669 N N . VAL A 1 85 ? -3.895 7.414 -0.557 1.00 97.12 85 VAL A N 1
ATOM 670 C CA . VAL A 1 85 ? -5.341 7.227 -0.364 1.00 97.12 85 VAL A CA 1
ATOM 671 C C . VAL A 1 85 ? -6.150 7.546 -1.627 1.00 97.12 85 VAL A C 1
ATOM 673 O O . VAL A 1 85 ? -7.096 6.837 -1.942 1.00 97.12 85 VAL A O 1
ATOM 676 N N . GLU A 1 86 ? -5.729 8.540 -2.406 1.00 96.50 86 GLU A N 1
ATOM 677 C CA . GLU A 1 86 ? -6.383 8.968 -3.647 1.00 96.50 86 GLU A CA 1
ATOM 678 C C . GLU A 1 86 ? -6.138 8.035 -4.844 1.00 96.50 86 GLU A C 1
ATOM 680 O O . GLU A 1 86 ? -6.714 8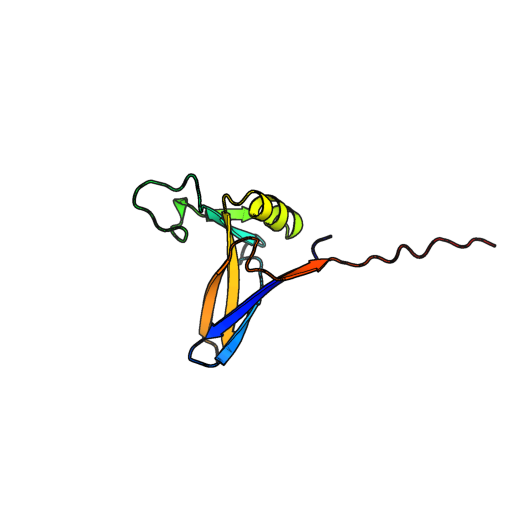.224 -5.911 1.00 96.50 86 GLU A O 1
ATOM 685 N N . SER A 1 87 ? -5.256 7.045 -4.693 1.00 96.62 87 SER A N 1
ATOM 686 C CA . SER A 1 87 ? -4.793 6.178 -5.785 1.00 96.62 87 SER A CA 1
ATOM 687 C C . SER A 1 87 ? -5.126 4.699 -5.578 1.00 96.62 87 SER A C 1
ATOM 689 O O . SER A 1 87 ? -4.507 3.836 -6.213 1.00 96.62 87 SER A O 1
ATOM 691 N N . VAL A 1 88 ? -6.069 4.412 -4.676 1.00 97.94 88 VAL A N 1
ATOM 692 C CA . VAL A 1 88 ? -6.542 3.061 -4.368 1.00 97.94 88 VAL A CA 1
ATOM 693 C C . VAL A 1 88 ? -8.051 2.938 -4.528 1.00 97.94 88 VAL A C 1
ATOM 695 O O . VAL A 1 88 ? -8.801 3.869 -4.253 1.00 97.94 88 VAL A O 1
ATOM 698 N N . ASP A 1 89 ? -8.475 1.746 -4.922 1.00 97.94 89 ASP A N 1
ATOM 699 C CA . ASP A 1 89 ? -9.859 1.300 -4.917 1.00 97.94 89 ASP A CA 1
ATOM 700 C C . ASP A 1 89 ? -10.109 0.491 -3.636 1.00 97.94 89 ASP A C 1
ATOM 702 O O . ASP A 1 89 ? -9.321 -0.403 -3.298 1.00 97.94 89 ASP A O 1
ATOM 706 N N . ILE A 1 90 ? -11.200 0.800 -2.930 1.00 97.12 90 ILE A N 1
ATOM 707 C CA . ILE A 1 90 ? -11.591 0.133 -1.682 1.00 97.12 90 ILE A CA 1
ATOM 708 C C . ILE A 1 90 ? -12.901 -0.612 -1.890 1.00 97.12 90 ILE A C 1
ATOM 710 O O . ILE A 1 90 ? -13.894 -0.035 -2.332 1.00 97.12 90 ILE A O 1
ATOM 714 N N . GLU A 1 91 ? -12.912 -1.882 -1.509 1.00 97.25 91 GLU A N 1
ATOM 715 C CA . GLU A 1 91 ? -14.130 -2.672 -1.407 1.00 97.25 91 GLU A CA 1
ATOM 716 C C . GLU A 1 91 ? -14.478 -2.858 0.068 1.00 97.25 91 GLU A C 1
ATOM 718 O O . GLU A 1 91 ? -13.632 -3.245 0.879 1.00 97.25 91 GLU A O 1
ATOM 723 N N . PHE A 1 92 ? -15.734 -2.598 0.416 1.00 94.69 92 PHE A N 1
ATOM 724 C CA . PHE A 1 92 ? -16.266 -2.837 1.751 1.00 94.69 92 PHE A CA 1
ATOM 725 C C . PHE A 1 92 ? -17.180 -4.056 1.720 1.00 94.69 92 PHE A C 1
ATOM 727 O O . PHE A 1 92 ? -17.951 -4.229 0.773 1.00 94.69 92 PHE A O 1
ATOM 734 N N . ASP A 1 93 ? -17.137 -4.872 2.771 1.00 90.88 93 ASP A N 1
ATOM 735 C CA . ASP A 1 93 ? -18.167 -5.885 2.975 1.00 90.88 93 ASP A CA 1
ATOM 736 C C . ASP A 1 93 ? -19.516 -5.189 3.154 1.00 90.88 93 ASP A C 1
ATOM 738 O O . ASP A 1 93 ? -19.733 -4.430 4.104 1.00 90.88 93 ASP A O 1
ATOM 742 N N . THR A 1 94 ? -20.426 -5.450 2.222 1.00 73.50 94 THR A N 1
ATOM 743 C CA . THR A 1 94 ? -21.835 -5.093 2.344 1.00 73.50 94 THR A CA 1
ATOM 744 C C . THR A 1 94 ? -22.529 -6.215 3.098 1.00 73.50 94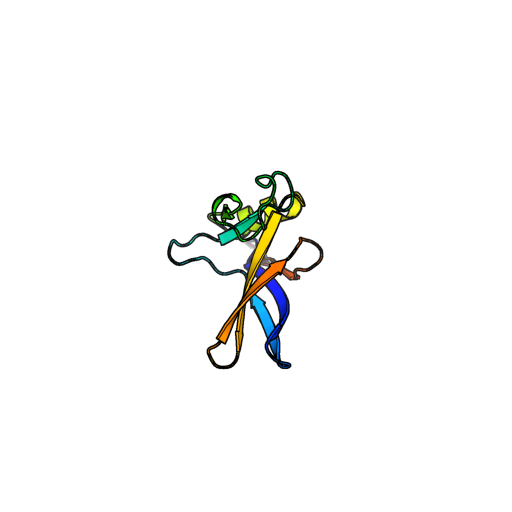 THR A C 1
ATOM 746 O O . THR A 1 94 ? -23.232 -7.044 2.524 1.00 73.50 94 THR A O 1
ATOM 749 N N . GLU A 1 95 ? -22.331 -6.272 4.414 1.00 61.28 95 GLU A N 1
ATOM 750 C CA . GLU A 1 95 ? -23.252 -7.045 5.241 1.00 61.28 95 GLU A CA 1
ATOM 751 C C . GLU A 1 95 ? -24.628 -6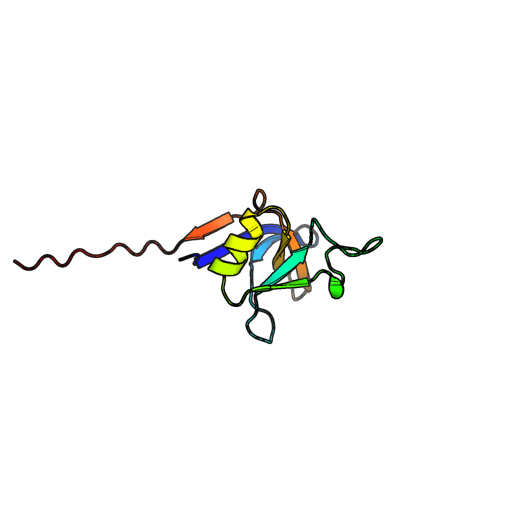.382 5.147 1.00 61.28 95 GLU A C 1
ATOM 753 O O . GLU A 1 95 ? -24.948 -5.413 5.839 1.00 61.28 95 GLU A O 1
ATOM 758 N N . THR A 1 96 ? -25.461 -6.915 4.255 1.00 54.88 96 THR A N 1
ATOM 759 C CA . THR A 1 96 ? -26.901 -6.723 4.337 1.00 54.88 96 THR A CA 1
ATOM 760 C C . THR A 1 96 ? -27.297 -7.391 5.644 1.00 54.88 96 THR A C 1
A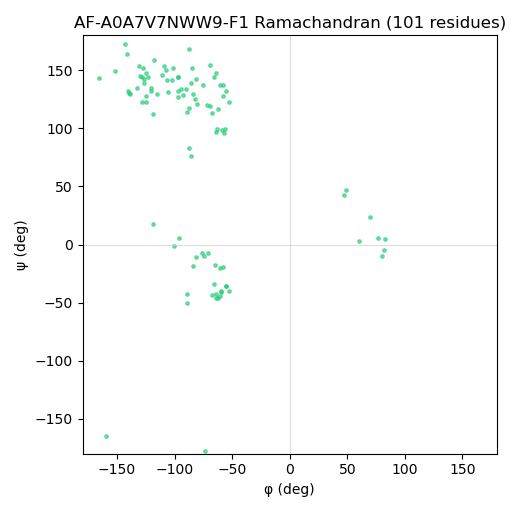TOM 762 O O . THR A 1 96 ? -27.381 -8.616 5.715 1.00 54.88 96 THR A O 1
ATOM 765 N N . ARG A 1 97 ? -27.479 -6.608 6.713 1.00 51.12 97 ARG A N 1
ATOM 766 C CA . ARG A 1 97 ? -28.185 -7.081 7.902 1.00 51.12 97 ARG A CA 1
ATOM 767 C C . ARG A 1 97 ? -29.563 -7.521 7.421 1.00 51.12 97 ARG A C 1
ATOM 769 O O . ARG A 1 97 ? -30.442 -6.684 7.237 1.00 51.12 97 ARG A O 1
ATOM 776 N N . SER A 1 98 ? -29.728 -8.816 7.161 1.00 48.69 98 SER A N 1
ATOM 777 C CA . SER A 1 98 ? -31.038 -9.430 7.013 1.00 48.69 98 SER A CA 1
ATOM 778 C C . SER A 1 98 ? -31.741 -9.175 8.334 1.00 48.69 98 SER A C 1
ATOM 780 O O . SER A 1 98 ? -31.444 -9.820 9.340 1.00 48.69 98 SER A O 1
ATOM 782 N N . ALA A 1 99 ? -32.582 -8.144 8.358 1.00 50.31 99 ALA A N 1
ATOM 783 C CA . ALA A 1 99 ? -33.442 -7.870 9.484 1.00 50.31 99 ALA A CA 1
ATOM 784 C C . ALA A 1 99 ? -34.202 -9.163 9.775 1.00 50.31 99 ALA A C 1
ATOM 786 O O . ALA A 1 99 ? -34.836 -9.738 8.890 1.00 50.31 99 ALA A O 1
ATOM 787 N N . CYS A 1 100 ? -34.057 -9.645 11.003 1.00 50.53 100 CYS A N 1
ATOM 788 C CA . CYS A 1 100 ? -34.882 -10.697 11.552 1.00 50.53 100 CYS A CA 1
ATOM 789 C C . CYS A 1 100 ? -36.339 -10.227 11.433 1.00 50.53 100 CYS A C 1
ATOM 791 O O . CYS A 1 100 ? -36.782 -9.380 12.205 1.00 50.53 100 CYS A O 1
ATOM 793 N N . ALA A 1 101 ? -37.053 -10.697 10.412 1.00 49.41 101 ALA A N 1
ATOM 794 C CA . ALA A 1 101 ? -38.498 -10.587 10.344 1.00 49.41 101 ALA A CA 1
ATOM 795 C C . ALA A 1 101 ? -39.055 -11.814 11.063 1.00 49.41 101 ALA A C 1
ATOM 797 O O . ALA A 1 101 ? -39.347 -12.838 10.452 1.00 49.41 101 ALA A O 1
ATOM 798 N N . THR A 1 102 ? -39.126 -11.726 12.388 1.00 54.72 102 THR A N 1
ATOM 799 C CA . THR A 1 102 ? -40.057 -12.537 13.165 1.00 54.72 102 THR A CA 1
ATOM 800 C C . THR A 1 102 ? -41.465 -12.056 12.824 1.00 54.72 102 THR A C 1
ATOM 802 O O . THR A 1 102 ? -41.823 -10.922 13.145 1.00 54.72 102 THR A O 1
ATOM 805 N N . ALA A 1 103 ? -42.242 -12.913 12.168 1.00 50.59 103 ALA A N 1
ATOM 806 C CA . ALA A 1 103 ? -43.698 -12.863 12.141 1.00 50.59 103 ALA A CA 1
ATOM 807 C C . ALA A 1 103 ? -44.218 -14.279 12.395 1.00 50.59 103 ALA A C 1
ATOM 809 O O . ALA A 1 103 ? -43.643 -15.217 11.796 1.00 50.59 103 ALA A O 1
#

Sequence (103 aa):
MVKSISGKGVIYGNETLFTCKPNRNGLFELARKHGRAAGTRPQDSQNKVYAESLDEAWDLLKTEKFYIVLTGQVYGIHRKSLRSVESVDIEFDTETRSACATA